Protein AF-A0A954SDC1-F1 (afdb_monomer_lite)

Sequence (136 aa):
MEIMAMEMQKVDAWIQQERPQYWTREVRRGFDKIAETRVALNRCEMRTVAGQRSACIEEKQAFAAAKRRLELCQEQIKNVRRWAMKLGHEENEFRGRLSGLRRCVESDLPKAIALLEQTATVLEAYAELPPPETEG

Secondary structure (DSSP, 8-state):
-HHHHHHHHHHHHIIIIIHHHHHHHHHHHHHHHHHHHHHHHHHHHH-EETTEE---HHHHHHHHHHHHHHHHHHHHHHHHHHHHHHHHHHHHHHHHHHHHHHHIIIIIHHHHHHHHHHHHHHHHHHHTSPPP----

Radius of gyration: 35.86 Å; chains: 1; bounding box: 84×23×113 Å

pLDDT: mean 91.03, std 10.5, range [45.25, 98.38]

Foldseek 3Di:
DVVVVVVLVVVLCCLVPVQLVVLVVQLVVLVVQLVVLVVVQVVQQPDDDPNHGHPSPVSVVSNVVSVVSNVVSVVSNVVSVVVSVVSVVVVVVVVVVVVVVCCCVVPVVVVVVVVVVVVVVVVVVVVPDDDDPPDD

Structure (mmCIF, N/CA/C/O backbone):
data_AF-A0A954SDC1-F1
#
_entry.id   AF-A0A954SDC1-F1
#
loop_
_atom_site.group_PDB
_atom_site.id
_atom_site.type_symbol
_atom_site.label_atom_id
_atom_site.label_alt_id
_atom_site.label_comp_id
_atom_site.label_asym_id
_atom_site.label_entity_id
_atom_site.label_seq_id
_atom_site.pdbx_PDB_ins_code
_atom_site.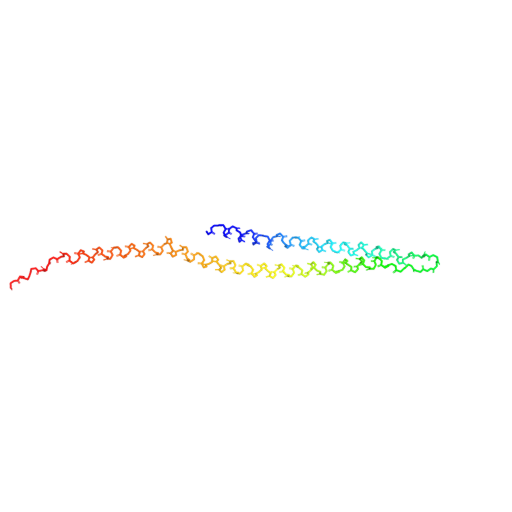Cartn_x
_atom_site.Cartn_y
_atom_site.Cartn_z
_atom_site.occupancy
_atom_site.B_iso_or_equiv
_atom_site.auth_seq_id
_atom_site.auth_comp_id
_atom_site.auth_asym_id
_atom_site.auth_atom_id
_atom_site.pdbx_PDB_model_num
ATOM 1 N N . MET A 1 1 ? -7.152 8.292 22.769 1.00 66.69 1 MET A N 1
ATOM 2 C CA . MET A 1 1 ? -7.684 7.334 21.768 1.00 66.69 1 MET A CA 1
ATOM 3 C C . MET A 1 1 ? -7.892 7.978 20.400 1.00 66.69 1 MET A C 1
ATOM 5 O O . MET A 1 1 ? -7.548 7.351 19.410 1.00 66.69 1 MET A O 1
ATOM 9 N N . GLU A 1 2 ? -8.371 9.223 20.326 1.00 78.38 2 GLU A N 1
ATOM 10 C CA . GLU A 1 2 ? -8.656 9.910 19.051 1.00 78.38 2 GLU A CA 1
ATOM 11 C C . GLU A 1 2 ? -7.443 10.076 18.124 1.00 78.38 2 GLU A C 1
ATOM 13 O O . GLU A 1 2 ? -7.564 9.855 16.925 1.00 78.38 2 GLU A O 1
ATOM 18 N N . ILE A 1 3 ? -6.256 10.374 18.668 1.00 86.25 3 ILE A N 1
ATOM 19 C CA . ILE A 1 3 ? -5.023 10.517 17.869 1.00 86.25 3 ILE A CA 1
ATOM 20 C C . ILE A 1 3 ? -4.715 9.236 17.081 1.00 86.25 3 ILE A C 1
ATOM 22 O O . ILE A 1 3 ? -4.437 9.286 15.890 1.00 86.25 3 ILE A O 1
ATOM 26 N N . MET A 1 4 ? -4.835 8.075 17.723 1.00 83.25 4 MET A N 1
ATOM 27 C CA . MET A 1 4 ? -4.581 6.781 17.087 1.00 83.25 4 MET A CA 1
ATOM 28 C C . MET A 1 4 ? -5.613 6.458 15.998 1.00 83.25 4 MET A C 1
ATOM 30 O O . MET A 1 4 ? -5.248 5.918 14.959 1.00 83.25 4 MET A O 1
ATOM 34 N N . ALA A 1 5 ? -6.883 6.822 16.206 1.00 83.50 5 ALA A N 1
ATOM 35 C CA . ALA A 1 5 ? -7.927 6.640 15.199 1.00 83.50 5 ALA A CA 1
ATOM 36 C C . ALA A 1 5 ? -7.682 7.517 13.959 1.00 83.50 5 ALA A C 1
ATOM 38 O O . ALA A 1 5 ? -7.820 7.039 12.835 1.00 83.50 5 ALA A O 1
ATOM 39 N N . MET A 1 6 ? -7.261 8.772 14.155 1.00 90.06 6 MET A N 1
ATOM 40 C CA . MET A 1 6 ? -6.899 9.667 13.051 1.00 90.06 6 MET A CA 1
ATOM 41 C C . MET A 1 6 ? -5.690 9.148 12.268 1.00 90.06 6 MET A C 1
ATOM 43 O O . MET A 1 6 ? -5.705 9.165 11.039 1.00 90.06 6 MET A O 1
ATOM 47 N N . GLU A 1 7 ? -4.653 8.659 12.953 1.00 90.38 7 GLU A N 1
ATOM 48 C CA . GLU A 1 7 ? -3.484 8.084 12.279 1.00 90.38 7 GLU A CA 1
ATOM 49 C C . GLU A 1 7 ? -3.834 6.805 11.505 1.00 90.38 7 GLU A C 1
ATOM 51 O O . GLU A 1 7 ? -3.406 6.655 10.362 1.00 90.38 7 GLU A O 1
ATOM 56 N N . MET A 1 8 ? -4.682 5.925 12.051 1.00 89.00 8 MET A N 1
ATOM 57 C CA . MET A 1 8 ? -5.182 4.751 11.319 1.00 89.00 8 MET A CA 1
ATOM 58 C C . MET A 1 8 ? -5.921 5.141 10.036 1.00 89.00 8 MET A C 1
ATOM 60 O O . MET A 1 8 ? -5.617 4.600 8.976 1.00 89.00 8 MET A O 1
ATOM 64 N N . GLN A 1 9 ? -6.818 6.130 10.102 1.00 90.12 9 GLN A N 1
ATOM 65 C CA . GLN A 1 9 ? -7.550 6.614 8.928 1.00 90.12 9 GLN A CA 1
ATOM 66 C C . GLN A 1 9 ? -6.627 7.202 7.857 1.00 90.12 9 GLN A C 1
ATOM 68 O O . GLN A 1 9 ? -6.846 6.979 6.667 1.00 90.12 9 GLN A O 1
ATOM 73 N N . LYS A 1 10 ? -5.581 7.937 8.256 1.00 93.12 10 LYS A N 1
ATOM 74 C CA . LYS A 1 10 ? -4.587 8.466 7.310 1.00 93.12 10 LYS A CA 1
ATOM 75 C C . LYS A 1 10 ? -3.839 7.341 6.601 1.00 93.12 10 LYS A C 1
ATOM 77 O O . LYS A 1 10 ? -3.670 7.394 5.385 1.00 93.12 10 LYS A O 1
ATOM 82 N N . VAL A 1 11 ? -3.387 6.334 7.349 1.00 93.56 11 VAL A N 1
ATOM 83 C CA . VAL A 1 11 ? -2.650 5.201 6.775 1.00 93.56 11 VAL A CA 1
ATOM 84 C C . VAL A 1 11 ? -3.553 4.374 5.856 1.00 93.56 11 VAL A C 1
ATOM 86 O O . VAL A 1 11 ? -3.103 3.990 4.773 1.00 93.56 11 VAL A O 1
ATOM 89 N N . ASP A 1 12 ? -4.816 4.151 6.233 1.00 92.19 12 ASP A N 1
ATOM 90 C CA . ASP A 1 12 ? -5.792 3.471 5.375 1.00 92.19 12 ASP A CA 1
ATOM 91 C C . ASP A 1 12 ? -6.036 4.257 4.077 1.00 92.19 12 ASP A C 1
ATOM 93 O O . ASP A 1 12 ? -5.839 3.730 2.980 1.00 92.19 12 ASP A O 1
ATOM 97 N N . ALA A 1 13 ? -6.321 5.560 4.165 1.00 93.19 13 ALA A N 1
ATOM 98 C CA . ALA A 1 13 ? -6.501 6.406 2.984 1.00 93.19 13 ALA A CA 1
ATOM 99 C C . ALA A 1 13 ? -5.275 6.366 2.051 1.00 93.19 13 ALA A C 1
ATOM 101 O O . ALA A 1 13 ? -5.402 6.205 0.832 1.00 93.19 13 ALA A O 1
ATOM 102 N N . TRP A 1 14 ? -4.074 6.431 2.621 1.00 96.06 14 TRP A N 1
ATOM 103 C CA . TRP A 1 14 ? -2.826 6.366 1.872 1.00 96.06 14 TRP A CA 1
ATOM 104 C C . TRP A 1 14 ? -2.629 5.024 1.150 1.00 96.06 14 TRP A C 1
ATOM 106 O O . TRP A 1 14 ? -2.265 5.009 -0.033 1.00 96.06 14 TRP A O 1
ATOM 116 N N . ILE A 1 15 ? -2.876 3.885 1.811 1.00 95.62 15 ILE A N 1
ATOM 117 C CA . ILE A 1 15 ? -2.667 2.563 1.195 1.00 95.62 15 ILE A CA 1
ATOM 118 C C . ILE A 1 15 ? -3.777 2.200 0.201 1.00 95.62 15 ILE A C 1
ATOM 120 O O . ILE A 1 15 ? -3.491 1.536 -0.796 1.00 95.62 15 ILE A O 1
ATOM 124 N N . GLN A 1 16 ? -5.014 2.649 0.433 1.00 93.25 16 GLN A N 1
ATOM 125 C CA . GLN A 1 16 ? -6.173 2.343 -0.413 1.00 93.25 16 GLN A CA 1
ATOM 126 C C . GLN A 1 16 ? -6.272 3.260 -1.634 1.00 93.25 16 GLN A C 1
ATOM 128 O O . GLN A 1 16 ? -6.703 2.825 -2.701 1.00 93.25 16 GLN A O 1
ATOM 133 N N . GLN A 1 17 ? -5.887 4.533 -1.502 1.00 93.12 17 GLN A N 1
ATOM 134 C CA . GLN A 1 17 ? -6.128 5.539 -2.541 1.00 93.12 17 GLN A CA 1
ATOM 135 C C . GLN A 1 17 ? -4.828 6.017 -3.180 1.00 93.12 17 GLN A C 1
ATOM 137 O O . GLN A 1 17 ? -4.630 5.862 -4.389 1.00 93.12 17 GLN A O 1
ATOM 142 N N . GLU A 1 18 ? -3.907 6.560 -2.385 1.00 96.19 18 GLU A N 1
ATOM 143 C CA . GLU A 1 18 ? -2.708 7.210 -2.921 1.00 96.19 18 GLU A CA 1
ATOM 144 C C . GLU A 1 18 ? -1.744 6.206 -3.560 1.00 96.19 18 GLU A C 1
ATOM 146 O O . GLU A 1 18 ? -1.244 6.413 -4.673 1.00 96.19 18 GLU A O 1
ATOM 151 N N . ARG A 1 19 ? -1.488 5.084 -2.879 1.00 96.69 19 ARG A N 1
ATOM 152 C CA . ARG A 1 19 ? -0.509 4.088 -3.329 1.00 96.69 19 ARG A CA 1
ATOM 153 C C . ARG A 1 19 ? -0.915 3.369 -4.617 1.00 96.69 19 ARG A C 1
ATOM 155 O O . ARG A 1 19 ? -0.065 3.289 -5.511 1.00 96.69 19 ARG A O 1
ATOM 162 N N . PRO A 1 20 ? -2.162 2.898 -4.800 1.00 95.38 20 PRO A N 1
ATOM 163 C CA . PRO A 1 20 ? -2.587 2.301 -6.063 1.00 95.38 20 PRO A CA 1
ATOM 164 C C . PRO A 1 20 ? -2.497 3.281 -7.233 1.00 95.38 20 PRO A C 1
ATOM 166 O O . PRO A 1 20 ? -2.024 2.909 -8.311 1.00 95.38 20 PRO A O 1
ATOM 169 N N . GLN A 1 21 ? -2.878 4.546 -7.025 1.00 96.38 21 GLN A N 1
ATOM 170 C CA . GLN A 1 21 ? -2.774 5.585 -8.051 1.00 96.38 21 GLN A CA 1
ATOM 171 C C . GLN A 1 21 ? -1.318 5.882 -8.423 1.00 96.38 21 GLN A C 1
ATOM 173 O O . GLN A 1 21 ? -0.992 6.019 -9.605 1.00 96.38 21 GLN A O 1
ATOM 178 N N . TYR A 1 22 ? -0.425 5.968 -7.433 1.00 97.81 22 TYR A N 1
ATOM 179 C CA . TYR A 1 22 ? 1.007 6.146 -7.663 1.00 97.81 22 TYR A CA 1
ATOM 180 C C . TYR A 1 22 ? 1.577 5.016 -8.526 1.00 97.81 22 TYR A C 1
ATOM 182 O O . TYR A 1 22 ? 2.110 5.281 -9.603 1.00 97.81 22 TYR A O 1
ATOM 190 N N . TRP A 1 23 ? 1.400 3.756 -8.121 1.00 97.69 23 TRP A N 1
ATOM 191 C CA . TRP A 1 23 ? 1.983 2.631 -8.854 1.00 97.69 23 TRP A CA 1
ATOM 192 C C . TRP A 1 23 ? 1.358 2.418 -10.230 1.00 97.69 23 TRP A C 1
ATOM 194 O O . TRP A 1 23 ? 2.063 2.059 -11.168 1.00 97.69 23 TRP A O 1
ATOM 204 N N . THR A 1 24 ? 0.067 2.715 -10.396 1.00 96.31 24 THR A N 1
ATOM 205 C CA . THR A 1 24 ? -0.580 2.690 -11.717 1.00 96.31 24 THR A CA 1
ATOM 206 C C . THR A 1 24 ? 0.046 3.718 -12.664 1.00 96.31 24 THR A C 1
ATOM 208 O O . THR A 1 24 ? 0.302 3.407 -13.828 1.00 96.31 24 THR A O 1
ATOM 211 N N . ARG A 1 25 ? 0.344 4.932 -12.178 1.00 97.94 25 ARG A N 1
ATOM 212 C CA . ARG A 1 25 ? 1.064 5.951 -12.963 1.00 97.94 25 ARG A CA 1
ATOM 213 C C . ARG A 1 25 ? 2.496 5.522 -13.273 1.00 97.94 25 ARG A C 1
ATOM 215 O O . ARG A 1 25 ? 2.941 5.689 -14.404 1.00 97.94 25 ARG A O 1
ATOM 222 N N . GLU A 1 26 ? 3.197 4.940 -12.305 1.00 98.00 26 GLU A N 1
ATOM 223 C CA . GLU A 1 26 ? 4.568 4.459 -12.498 1.00 98.00 26 GLU A CA 1
ATOM 224 C C . GLU A 1 26 ? 4.654 3.296 -13.494 1.00 98.00 26 GLU A C 1
ATOM 226 O O . GLU A 1 26 ? 5.589 3.250 -14.286 1.00 98.00 26 GLU A O 1
ATOM 231 N N . VAL A 1 27 ? 3.663 2.399 -13.534 1.00 98.00 27 VAL A N 1
ATOM 232 C CA . VAL A 1 27 ? 3.587 1.347 -14.561 1.00 98.00 27 VAL A CA 1
ATOM 233 C C . VAL A 1 27 ? 3.441 1.948 -15.957 1.00 98.00 27 VAL A C 1
ATOM 235 O O . VAL A 1 27 ? 4.153 1.530 -16.867 1.00 98.00 27 VAL A O 1
ATOM 238 N N . ARG A 1 28 ? 2.573 2.956 -16.131 1.00 97.94 28 ARG A N 1
ATOM 239 C CA . ARG A 1 28 ? 2.430 3.664 -17.418 1.00 97.94 28 ARG A CA 1
ATOM 240 C C . ARG A 1 28 ? 3.756 4.297 -17.847 1.00 97.94 28 ARG A C 1
ATOM 242 O O . ARG A 1 28 ? 4.243 4.000 -18.931 1.00 97.94 28 ARG A O 1
ATOM 249 N N . ARG A 1 29 ? 4.405 5.039 -16.942 1.00 97.94 29 ARG A N 1
ATOM 250 C CA . ARG A 1 29 ? 5.742 5.620 -17.169 1.00 97.94 29 ARG A CA 1
ATOM 251 C C . ARG A 1 29 ? 6.795 4.561 -17.503 1.00 97.94 29 ARG A C 1
ATOM 253 O O . ARG A 1 29 ? 7.669 4.801 -18.328 1.00 97.94 29 ARG A O 1
ATOM 260 N N . GLY A 1 30 ? 6.721 3.390 -16.871 1.00 97.94 30 GLY A N 1
ATOM 261 C CA . GLY A 1 30 ? 7.599 2.259 -17.156 1.00 97.94 30 GLY A CA 1
ATOM 262 C C . GLY A 1 30 ? 7.435 1.742 -18.586 1.00 97.94 30 GLY A C 1
ATOM 263 O O . GLY A 1 30 ? 8.436 1.530 -19.269 1.00 97.94 30 GLY A O 1
ATOM 264 N N . PHE A 1 31 ? 6.196 1.598 -19.069 1.00 98.25 31 PHE A N 1
ATOM 265 C CA . PHE A 1 31 ? 5.929 1.236 -20.465 1.00 98.25 31 PHE A CA 1
ATOM 266 C C . PHE A 1 31 ? 6.458 2.287 -21.443 1.00 98.25 31 PHE A C 1
ATOM 268 O O . PHE A 1 31 ? 7.156 1.923 -22.392 1.00 98.25 31 PHE A O 1
ATOM 275 N N . ASP A 1 32 ? 6.205 3.569 -21.174 1.00 98.25 32 ASP A N 1
ATOM 276 C CA . ASP A 1 32 ? 6.711 4.671 -21.999 1.00 98.25 32 ASP A CA 1
ATOM 277 C C . ASP A 1 32 ? 8.246 4.643 -22.063 1.00 98.25 32 ASP A C 1
ATOM 279 O O . ASP A 1 32 ? 8.837 4.738 -23.141 1.00 98.25 32 ASP A O 1
ATOM 283 N N . LYS A 1 33 ? 8.912 4.402 -20.924 1.00 98.19 33 LYS A N 1
ATOM 284 C CA . LYS A 1 33 ? 10.377 4.340 -20.865 1.00 98.19 33 LYS A CA 1
ATOM 285 C C . LYS A 1 33 ? 10.953 3.140 -21.612 1.00 98.19 33 LYS A C 1
ATOM 287 O O . LYS A 1 33 ? 12.013 3.252 -22.232 1.00 98.19 33 LYS A O 1
ATOM 292 N N . ILE A 1 34 ? 10.277 1.992 -21.578 1.00 98.31 34 ILE A N 1
ATOM 293 C CA . ILE A 1 34 ? 10.653 0.820 -22.382 1.00 98.31 34 ILE A CA 1
ATOM 294 C C . ILE A 1 34 ? 10.531 1.140 -23.873 1.00 98.31 34 ILE A C 1
ATOM 296 O O . ILE A 1 34 ? 11.430 0.788 -24.635 1.00 98.31 34 ILE A O 1
ATOM 300 N N . ALA A 1 35 ? 9.457 1.808 -24.298 1.00 98.12 35 ALA A N 1
ATOM 301 C CA . ALA A 1 35 ? 9.280 2.202 -25.693 1.00 98.12 35 ALA A CA 1
ATOM 302 C C . ALA A 1 35 ? 10.384 3.174 -26.147 1.00 98.12 35 ALA A C 1
ATOM 304 O O . ALA A 1 35 ? 11.033 2.931 -27.165 1.00 98.12 35 ALA A O 1
ATOM 305 N N . GLU A 1 36 ? 10.663 4.209 -25.352 1.00 98.00 36 GLU A N 1
ATOM 306 C CA . GLU A 1 36 ? 11.722 5.195 -25.601 1.00 98.00 36 GLU A CA 1
ATOM 307 C C . GLU A 1 36 ? 13.105 4.530 -25.731 1.00 98.00 36 GLU A C 1
ATOM 309 O O . GLU A 1 36 ? 13.802 4.700 -26.734 1.00 98.00 36 GLU A O 1
ATOM 314 N N . THR A 1 37 ? 13.493 3.718 -24.742 1.00 97.81 37 THR A N 1
ATOM 315 C CA . THR A 1 37 ? 14.808 3.053 -24.720 1.00 97.81 37 THR A CA 1
ATOM 316 C C . THR A 1 37 ? 14.949 1.992 -25.809 1.00 97.81 37 THR A C 1
ATOM 318 O O . THR A 1 37 ? 16.039 1.820 -26.352 1.00 97.81 37 THR A O 1
ATOM 321 N N . ARG A 1 38 ? 13.855 1.329 -26.208 1.00 97.25 38 ARG A N 1
ATOM 322 C CA . ARG A 1 38 ? 13.843 0.414 -27.359 1.00 97.25 38 ARG A CA 1
ATOM 323 C C . ARG A 1 38 ? 14.104 1.144 -28.671 1.00 97.25 38 ARG A C 1
ATOM 325 O O . ARG A 1 38 ? 14.875 0.652 -29.490 1.00 97.25 38 ARG A O 1
ATOM 332 N N . VAL A 1 39 ? 13.479 2.302 -28.881 1.00 97.50 39 VAL A N 1
ATOM 333 C CA . VAL A 1 39 ? 13.717 3.126 -30.076 1.00 97.50 39 VAL A CA 1
ATOM 334 C C . VAL A 1 39 ? 15.170 3.600 -30.116 1.00 97.50 39 VAL A C 1
ATOM 336 O O . VAL A 1 39 ? 15.809 3.503 -31.164 1.00 97.50 39 VAL A O 1
ATOM 339 N N . ALA A 1 40 ? 15.716 4.049 -28.982 1.00 95.38 40 ALA A N 1
ATOM 340 C CA . ALA A 1 40 ? 17.120 4.447 -28.878 1.00 95.38 40 ALA A CA 1
ATOM 341 C C . ALA A 1 40 ? 18.078 3.288 -29.201 1.00 95.38 40 ALA A C 1
ATOM 343 O O . ALA A 1 40 ? 19.007 3.465 -29.992 1.00 95.38 40 ALA A O 1
ATOM 344 N N . LEU A 1 41 ? 17.808 2.094 -28.661 1.00 94.94 41 LEU A N 1
ATOM 345 C CA . LEU A 1 41 ? 18.583 0.888 -28.948 1.00 94.94 41 LEU A CA 1
ATOM 346 C C . LEU A 1 41 ? 18.537 0.528 -30.436 1.00 94.94 41 LEU A C 1
ATOM 348 O O . LEU A 1 41 ? 19.589 0.408 -31.057 1.00 94.94 41 LEU A O 1
ATOM 352 N N . ASN A 1 42 ? 17.345 0.464 -31.035 1.00 93.56 42 ASN A N 1
ATOM 353 C CA . ASN A 1 42 ? 17.188 0.182 -32.464 1.00 93.56 42 ASN A CA 1
ATOM 354 C C . ASN A 1 42 ? 17.947 1.204 -33.328 1.00 93.56 42 ASN A C 1
ATOM 356 O O . ASN A 1 42 ? 18.641 0.838 -34.275 1.00 93.56 42 ASN A O 1
ATOM 360 N N . ARG A 1 43 ? 17.854 2.498 -32.988 1.00 92.75 43 ARG A N 1
ATOM 361 C CA . ARG A 1 43 ? 18.589 3.564 -33.685 1.00 92.75 43 ARG A CA 1
ATOM 362 C C . ARG A 1 43 ? 20.098 3.381 -33.552 1.00 92.75 43 ARG A C 1
ATOM 364 O O . ARG A 1 43 ? 20.827 3.648 -34.503 1.00 92.75 43 ARG A O 1
ATOM 371 N N . CYS A 1 44 ? 20.580 2.952 -32.388 1.00 91.75 44 CYS A N 1
ATOM 372 C CA . CYS A 1 44 ? 21.988 2.642 -32.196 1.00 91.75 44 CYS A CA 1
ATOM 373 C C . CYS A 1 44 ? 22.436 1.454 -33.054 1.00 91.75 44 CYS A C 1
ATOM 375 O O . CYS A 1 44 ? 23.457 1.557 -33.727 1.00 91.75 44 CYS A O 1
ATOM 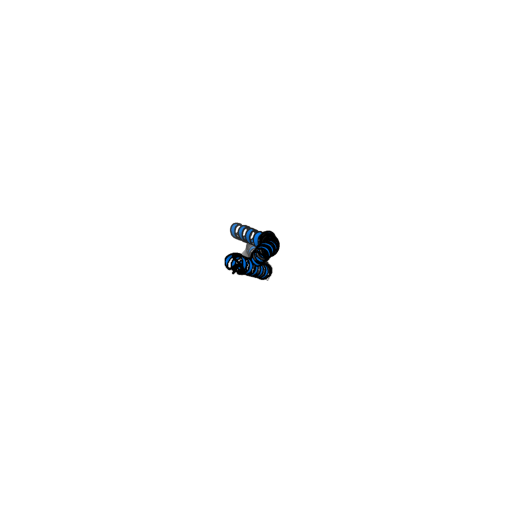377 N N . GLU A 1 45 ? 21.655 0.376 -33.091 1.00 88.56 45 GLU A N 1
ATOM 378 C CA . GLU A 1 45 ? 21.980 -0.839 -33.846 1.00 88.56 45 GLU A CA 1
ATOM 379 C C . GLU A 1 45 ? 22.007 -0.609 -35.365 1.00 88.56 45 GLU A C 1
ATOM 381 O O . GLU A 1 45 ? 22.772 -1.261 -36.076 1.00 88.56 45 GLU A O 1
ATOM 386 N N . MET A 1 46 ? 21.221 0.350 -35.864 1.00 87.69 46 MET A N 1
ATOM 387 C CA . MET A 1 46 ? 21.246 0.777 -37.268 1.00 87.69 46 MET A CA 1
ATOM 388 C C . MET A 1 46 ? 22.465 1.645 -37.622 1.00 87.69 46 MET A C 1
ATOM 390 O O . MET A 1 46 ? 22.814 1.756 -38.799 1.00 87.69 46 MET A O 1
ATOM 394 N N . ARG A 1 47 ? 23.134 2.272 -36.640 1.00 83.00 47 ARG A N 1
ATOM 395 C CA . ARG A 1 47 ? 24.342 3.072 -36.890 1.00 83.00 47 ARG A CA 1
ATOM 396 C C . ARG A 1 47 ? 25.526 2.143 -37.151 1.00 83.00 47 ARG A C 1
ATOM 398 O O . ARG A 1 47 ? 25.944 1.375 -36.287 1.00 83.00 47 ARG A O 1
ATOM 405 N N . THR A 1 48 ? 26.105 2.269 -38.339 1.00 71.38 48 THR A N 1
ATOM 406 C CA . THR A 1 48 ? 27.384 1.636 -38.676 1.00 71.38 48 THR A CA 1
ATOM 407 C C . THR A 1 48 ? 28.481 2.685 -38.536 1.00 71.38 48 THR A C 1
ATOM 409 O O . THR A 1 48 ? 28.375 3.760 -39.125 1.00 71.38 48 THR A O 1
ATOM 412 N N . VAL A 1 49 ? 29.515 2.402 -37.746 1.00 68.00 49 VAL A N 1
ATOM 413 C CA . VAL A 1 49 ? 30.662 3.299 -37.545 1.00 68.00 49 VAL A CA 1
ATOM 414 C C . VAL A 1 49 ? 31.881 2.623 -38.160 1.00 68.00 49 VAL A C 1
ATOM 416 O O . VAL A 1 49 ? 32.253 1.532 -37.743 1.00 68.00 49 VAL A O 1
ATOM 419 N N . ALA A 1 50 ? 32.473 3.246 -39.185 1.00 62.88 50 ALA A N 1
ATOM 420 C CA . ALA A 1 50 ? 33.666 2.739 -39.877 1.00 62.88 50 ALA A CA 1
ATOM 421 C C . ALA A 1 50 ? 33.560 1.268 -40.354 1.00 62.88 50 ALA A C 1
ATOM 423 O O . ALA A 1 50 ? 34.518 0.508 -40.274 1.00 62.88 50 ALA A O 1
ATOM 424 N N . GLY A 1 51 ? 32.381 0.844 -40.826 1.00 66.06 51 GLY A N 1
ATOM 425 C CA . GLY A 1 51 ? 32.143 -0.529 -41.302 1.00 66.06 51 GLY A CA 1
ATOM 426 C C . GLY A 1 51 ? 31.875 -1.569 -40.203 1.00 66.06 51 GLY A C 1
ATOM 427 O O . GLY A 1 51 ? 31.498 -2.694 -40.523 1.00 66.06 51 GLY A O 1
ATOM 428 N N . GLN A 1 52 ? 31.981 -1.201 -38.921 1.00 65.31 52 GLN A N 1
ATOM 429 C CA . GLN A 1 52 ? 31.626 -2.051 -37.781 1.00 65.31 52 GLN A CA 1
ATOM 430 C C . GLN A 1 52 ? 30.314 -1.603 -37.120 1.00 65.31 52 GLN A C 1
ATOM 432 O O . GLN A 1 52 ? 29.995 -0.415 -37.019 1.00 65.31 52 GLN A O 1
ATOM 437 N N . ARG A 1 53 ? 29.519 -2.582 -36.669 1.00 65.25 53 ARG A N 1
ATOM 438 C CA . ARG A 1 53 ? 28.290 -2.327 -35.901 1.00 65.25 53 ARG A CA 1
ATOM 439 C C . ARG A 1 53 ? 28.643 -1.762 -34.525 1.00 65.25 53 ARG A C 1
ATOM 441 O O . ARG A 1 53 ? 29.506 -2.310 -33.841 1.00 65.25 53 ARG A O 1
ATOM 448 N N . SER A 1 54 ? 27.945 -0.705 -34.109 1.00 74.31 54 SER A N 1
ATOM 449 C CA . SER A 1 54 ? 28.055 -0.172 -32.746 1.00 74.31 54 SER A CA 1
ATOM 450 C C . SER A 1 54 ? 27.651 -1.233 -31.712 1.00 74.31 54 SER A C 1
ATOM 452 O O . SER A 1 54 ? 26.667 -1.949 -31.896 1.00 74.31 54 SER A O 1
ATOM 454 N N . ALA A 1 55 ? 28.393 -1.341 -30.605 1.00 82.00 55 ALA A N 1
ATOM 455 C CA . ALA A 1 55 ? 28.098 -2.309 -29.544 1.00 82.00 55 ALA A CA 1
ATOM 456 C C . ALA A 1 55 ? 26.829 -1.956 -28.735 1.00 82.00 55 ALA A C 1
ATOM 458 O O . ALA A 1 55 ? 26.228 -2.850 -28.121 1.00 82.00 55 ALA A O 1
ATOM 459 N N . CYS A 1 56 ? 26.413 -0.679 -28.769 1.00 90.38 56 CYS A N 1
ATOM 460 C CA . CYS A 1 56 ? 25.210 -0.133 -28.122 1.00 90.38 56 CYS A CA 1
ATOM 461 C C . CYS A 1 56 ? 25.078 -0.522 -26.642 1.00 90.38 56 CYS A C 1
ATOM 463 O O . CYS A 1 56 ? 24.009 -0.920 -26.177 1.00 90.38 56 CYS A O 1
ATOM 465 N N . ILE A 1 57 ? 26.203 -0.510 -25.917 1.00 92.31 57 ILE A N 1
ATOM 466 C CA . ILE A 1 57 ? 26.286 -1.016 -24.540 1.00 92.31 57 ILE A CA 1
ATOM 467 C C . ILE A 1 57 ? 25.394 -0.184 -23.614 1.00 92.31 57 ILE A C 1
ATOM 469 O O . ILE A 1 57 ? 24.623 -0.753 -22.842 1.00 92.31 57 ILE A O 1
ATOM 473 N N . GLU A 1 58 ? 25.450 1.143 -23.726 1.00 93.88 58 GLU A N 1
ATOM 474 C CA . GLU A 1 58 ? 24.652 2.059 -22.907 1.00 93.88 58 GLU A CA 1
ATOM 475 C C . GLU A 1 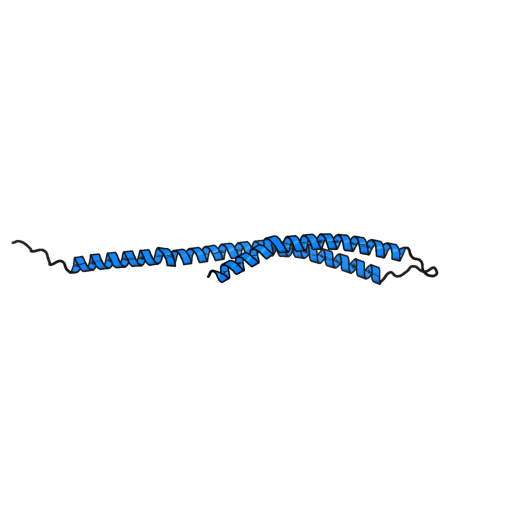58 ? 23.153 1.895 -23.178 1.00 93.88 58 GLU A C 1
ATOM 477 O O . GLU A 1 58 ? 22.366 1.747 -22.243 1.00 93.88 58 GLU A O 1
ATOM 482 N N . GLU A 1 59 ? 22.742 1.827 -24.447 1.00 95.31 59 GLU A N 1
ATOM 483 C CA . GLU A 1 59 ? 21.336 1.667 -24.817 1.00 95.31 59 GLU A CA 1
ATOM 484 C C . GLU A 1 59 ? 20.775 0.306 -24.375 1.00 95.31 59 GLU A C 1
ATOM 486 O O . GLU A 1 59 ? 19.637 0.226 -23.902 1.00 95.31 59 GLU A O 1
ATOM 491 N N . LYS A 1 60 ? 21.582 -0.764 -24.442 1.00 95.94 60 LYS A N 1
ATOM 492 C CA . LYS A 1 60 ? 21.214 -2.086 -23.906 1.00 95.94 60 LYS A CA 1
ATOM 493 C C . LYS A 1 60 ? 21.027 -2.046 -22.393 1.00 95.94 60 LYS A C 1
ATOM 495 O O . LYS A 1 60 ? 20.044 -2.591 -21.885 1.00 95.94 60 LYS A O 1
ATOM 500 N N . GLN A 1 61 ? 21.937 -1.393 -21.669 1.00 97.75 61 GLN A N 1
ATOM 501 C CA . GLN A 1 61 ? 21.827 -1.237 -20.218 1.00 97.75 61 GLN A CA 1
ATOM 502 C C . GLN A 1 61 ? 20.603 -0.398 -19.831 1.00 97.75 61 GLN A C 1
ATOM 504 O O . GLN A 1 61 ? 19.862 -0.789 -18.926 1.00 97.75 61 GLN A O 1
ATOM 509 N N . ALA A 1 62 ? 20.345 0.701 -20.543 1.00 97.38 62 ALA A N 1
ATOM 510 C CA . ALA A 1 62 ? 19.185 1.560 -20.326 1.00 97.38 62 ALA A CA 1
ATOM 511 C C . ALA A 1 62 ? 17.867 0.804 -20.556 1.00 97.38 62 ALA A C 1
ATOM 513 O O . ALA A 1 62 ? 16.959 0.872 -19.724 1.00 97.38 62 ALA A O 1
ATOM 514 N N . PHE A 1 63 ? 17.778 0.016 -21.631 1.00 97.94 63 PHE A N 1
ATOM 515 C CA . PHE A 1 63 ? 16.612 -0.822 -21.914 1.00 97.94 63 PHE A CA 1
ATOM 516 C C . PHE A 1 63 ? 16.399 -1.903 -20.843 1.00 97.94 63 PHE A C 1
ATOM 518 O O . PHE A 1 63 ? 15.281 -2.104 -20.361 1.00 97.94 63 PHE A O 1
ATOM 525 N N . ALA A 1 64 ? 17.472 -2.568 -20.402 1.00 98.06 64 ALA A N 1
ATOM 526 C CA . ALA A 1 64 ? 17.406 -3.550 -19.320 1.00 98.06 64 ALA A CA 1
ATOM 527 C C . ALA A 1 64 ? 17.013 -2.917 -17.971 1.00 98.06 64 ALA A C 1
ATOM 529 O O . ALA A 1 64 ? 16.290 -3.526 -17.183 1.00 98.06 64 ALA A O 1
ATOM 530 N N . ALA A 1 65 ? 17.472 -1.698 -17.679 1.00 98.19 65 ALA A N 1
ATOM 531 C CA . ALA A 1 65 ? 17.063 -0.952 -16.490 1.00 98.19 65 ALA A CA 1
ATOM 532 C C . ALA A 1 65 ? 15.576 -0.561 -16.543 1.00 98.19 65 ALA A C 1
ATOM 534 O O . ALA A 1 65 ? 14.869 -0.735 -15.551 1.00 98.19 65 ALA A O 1
ATOM 535 N N . ALA A 1 66 ? 15.080 -0.111 -17.702 1.00 98.19 66 ALA A N 1
ATOM 536 C CA . ALA A 1 66 ? 13.668 0.222 -17.895 1.00 98.19 66 ALA A CA 1
ATOM 537 C C . ALA A 1 66 ? 12.751 -0.994 -17.671 1.00 98.19 66 ALA A C 1
ATOM 539 O O . ALA A 1 66 ? 11.737 -0.878 -16.981 1.00 98.19 66 ALA A O 1
ATOM 540 N N . LYS A 1 67 ? 13.141 -2.177 -18.170 1.00 98.31 67 LYS A N 1
ATOM 541 C CA . LYS A 1 67 ? 12.425 -3.438 -17.907 1.00 98.31 67 LYS A CA 1
ATOM 542 C C . LYS A 1 67 ? 12.372 -3.789 -16.423 1.00 98.31 67 LYS A C 1
ATOM 544 O O . LYS A 1 67 ? 11.281 -3.962 -15.887 1.00 98.31 67 LYS A O 1
ATOM 549 N N . ARG A 1 68 ? 13.526 -3.801 -15.746 1.00 98.38 68 ARG A N 1
ATOM 550 C CA . ARG A 1 68 ? 13.609 -4.080 -14.299 1.00 98.38 68 ARG A CA 1
ATOM 551 C C . ARG A 1 68 ? 12.760 -3.110 -13.476 1.00 98.38 68 ARG A C 1
ATOM 553 O O . ARG A 1 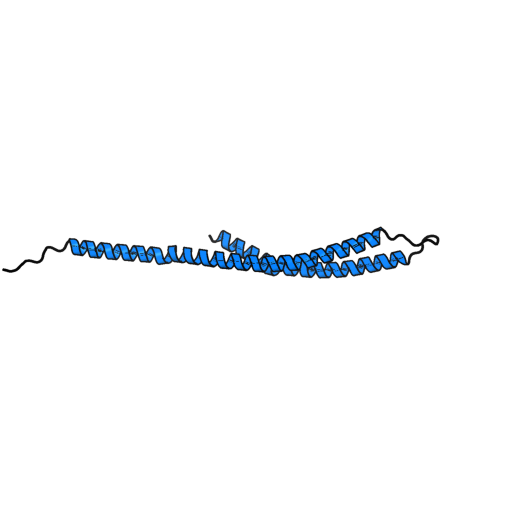68 ? 12.110 -3.507 -12.514 1.00 98.38 68 ARG A O 1
ATOM 560 N N . ARG A 1 69 ? 12.729 -1.828 -13.861 1.00 97.50 69 ARG A N 1
ATOM 561 C CA . ARG A 1 69 ? 11.870 -0.828 -13.212 1.00 97.50 69 ARG A CA 1
ATOM 562 C C . ARG A 1 69 ? 10.388 -1.152 -13.395 1.00 97.50 69 ARG A C 1
ATOM 564 O O . ARG A 1 69 ? 9.647 -1.064 -12.420 1.00 97.50 69 ARG A O 1
ATOM 571 N N . LEU A 1 70 ? 9.956 -1.523 -14.601 1.00 98.00 70 LEU A N 1
ATOM 572 C CA . LEU A 1 70 ? 8.564 -1.904 -14.849 1.00 98.00 70 LEU A CA 1
ATOM 573 C C . LEU A 1 70 ? 8.163 -3.143 -14.034 1.00 98.00 70 LEU A C 1
ATOM 575 O O . LEU A 1 70 ? 7.091 -3.140 -13.431 1.00 98.00 70 LEU A O 1
ATOM 579 N N . GLU A 1 71 ? 9.022 -4.161 -13.978 1.00 98.12 71 GLU A N 1
ATOM 580 C CA . GLU A 1 71 ? 8.807 -5.373 -13.173 1.00 98.12 71 GLU A CA 1
ATOM 581 C C . GLU A 1 71 ? 8.614 -5.029 -11.691 1.00 98.12 71 GLU A C 1
ATOM 583 O O . GLU A 1 71 ? 7.616 -5.434 -11.091 1.00 98.12 71 GLU A O 1
ATOM 588 N N . LEU A 1 72 ? 9.491 -4.186 -11.130 1.00 98.00 72 LEU A N 1
ATOM 589 C CA . LEU A 1 72 ? 9.355 -3.686 -9.761 1.00 98.00 72 LEU A CA 1
ATOM 590 C C . LEU A 1 72 ? 8.014 -2.967 -9.556 1.00 98.00 72 LEU A C 1
ATOM 592 O O . LEU A 1 72 ? 7.315 -3.222 -8.579 1.00 98.00 72 LEU A O 1
ATOM 596 N N . CYS A 1 73 ? 7.622 -2.074 -10.467 1.00 97.88 73 CYS A N 1
ATOM 597 C CA . CYS A 1 73 ? 6.347 -1.363 -10.361 1.00 97.88 73 CYS A CA 1
ATOM 598 C C . CYS A 1 73 ? 5.147 -2.327 -10.372 1.00 97.88 73 CYS A C 1
ATOM 600 O O . CYS A 1 73 ? 4.209 -2.149 -9.593 1.00 97.88 73 CYS A O 1
ATOM 602 N N . GLN A 1 74 ? 5.176 -3.360 -11.216 1.00 97.12 74 GLN A N 1
ATOM 603 C CA . GLN A 1 74 ? 4.127 -4.381 -11.278 1.00 97.12 74 GLN A CA 1
ATOM 604 C C . GLN A 1 74 ? 4.069 -5.231 -10.004 1.00 97.12 74 GLN A C 1
ATOM 606 O O . GLN A 1 74 ? 2.978 -5.542 -9.518 1.00 97.12 74 GLN A O 1
ATOM 611 N N . GLU A 1 75 ? 5.221 -5.589 -9.437 1.00 97.94 75 GLU A N 1
ATOM 612 C CA . GLU A 1 75 ? 5.296 -6.280 -8.150 1.00 97.94 75 GLU A CA 1
ATOM 613 C C . GLU A 1 75 ? 4.722 -5.417 -7.023 1.00 97.94 75 GLU A C 1
ATOM 615 O O . GLU A 1 75 ? 3.912 -5.888 -6.221 1.00 97.94 75 GLU A O 1
ATOM 620 N N . GLN A 1 76 ? 5.039 -4.124 -7.014 1.00 97.62 76 GLN A N 1
ATOM 621 C CA . GLN A 1 76 ? 4.552 -3.220 -5.980 1.00 97.62 76 GLN A CA 1
ATOM 622 C C . GLN A 1 76 ? 3.036 -3.019 -6.017 1.00 97.62 76 GLN A C 1
ATOM 624 O O . GLN A 1 76 ? 2.426 -2.874 -4.960 1.00 97.62 76 GLN A O 1
ATOM 629 N N . ILE A 1 77 ? 2.389 -3.117 -7.183 1.00 96.62 77 ILE A N 1
ATOM 630 C CA . ILE A 1 77 ? 0.917 -3.163 -7.254 1.00 96.62 77 ILE A CA 1
ATOM 631 C C . ILE A 1 77 ? 0.371 -4.371 -6.482 1.00 96.62 77 ILE A C 1
ATOM 633 O O . ILE A 1 77 ? -0.608 -4.240 -5.742 1.00 96.62 77 ILE A O 1
ATOM 637 N N . LYS A 1 78 ? 0.995 -5.547 -6.628 1.00 96.56 78 LYS A N 1
ATOM 638 C CA . LYS A 1 78 ? 0.584 -6.760 -5.902 1.00 96.56 78 LYS A CA 1
ATOM 639 C C . LYS A 1 78 ? 0.794 -6.586 -4.397 1.00 96.56 78 LYS A C 1
ATOM 641 O O . LYS A 1 78 ? -0.093 -6.935 -3.619 1.00 96.56 78 LYS A O 1
ATOM 646 N N . ASN A 1 79 ? 1.924 -6.002 -4.001 1.00 97.19 79 ASN A N 1
ATOM 647 C CA . ASN A 1 79 ? 2.240 -5.743 -2.598 1.00 97.19 79 ASN A CA 1
ATOM 648 C C . ASN A 1 79 ? 1.260 -4.753 -1.969 1.00 97.19 79 ASN A C 1
ATOM 650 O O . ASN A 1 79 ? 0.710 -5.044 -0.912 1.00 97.19 79 ASN A O 1
ATOM 654 N N . VAL A 1 80 ? 0.980 -3.626 -2.629 1.00 97.25 80 VAL A N 1
ATOM 655 C CA . VAL A 1 80 ? 0.027 -2.627 -2.127 1.00 97.25 80 VAL A CA 1
ATOM 656 C C . VAL A 1 80 ? -1.361 -3.228 -1.951 1.00 97.25 80 VAL A C 1
ATOM 658 O O . VAL A 1 80 ? -1.953 -3.045 -0.897 1.00 97.25 80 VAL A O 1
ATOM 661 N N . ARG A 1 81 ? -1.854 -4.020 -2.913 1.00 96.12 81 ARG A N 1
ATOM 662 C CA . ARG A 1 81 ? -3.145 -4.717 -2.764 1.00 96.12 81 ARG A CA 1
ATOM 663 C C . ARG A 1 81 ? -3.153 -5.667 -1.568 1.00 96.12 81 ARG A C 1
ATOM 665 O O . ARG A 1 81 ? -4.112 -5.681 -0.803 1.00 96.12 81 ARG A O 1
ATOM 672 N N . ARG A 1 82 ? -2.086 -6.454 -1.397 1.00 97.00 82 ARG A N 1
ATOM 673 C CA . ARG A 1 82 ? -1.949 -7.382 -0.266 1.00 97.00 82 ARG A CA 1
ATOM 674 C C . ARG A 1 82 ? -1.980 -6.639 1.070 1.00 97.00 82 ARG A C 1
ATOM 676 O O . ARG A 1 82 ? -2.696 -7.053 1.976 1.00 97.00 82 ARG A O 1
ATOM 683 N N . TRP A 1 83 ? -1.220 -5.554 1.181 1.00 96.00 83 TRP A N 1
ATOM 684 C CA . TRP A 1 83 ? -1.143 -4.761 2.405 1.00 96.00 83 TRP A CA 1
ATOM 685 C C . TRP A 1 83 ? -2.420 -3.975 2.682 1.00 96.00 83 TRP A C 1
ATOM 687 O O . TRP A 1 83 ? -2.819 -3.918 3.836 1.00 96.00 83 TRP A O 1
ATOM 697 N N . ALA A 1 84 ? -3.097 -3.457 1.656 1.00 95.31 84 ALA A N 1
ATOM 698 C CA . ALA A 1 84 ? -4.397 -2.803 1.796 1.00 95.31 84 ALA A CA 1
ATOM 699 C C . ALA A 1 84 ? -5.443 -3.752 2.407 1.00 95.31 84 ALA A C 1
ATOM 701 O O . ALA A 1 84 ? -6.127 -3.392 3.360 1.00 95.31 84 ALA A O 1
ATOM 702 N N . MET A 1 85 ? -5.523 -4.996 1.916 1.00 95.81 85 MET A N 1
ATOM 703 C CA . MET A 1 85 ? -6.435 -6.002 2.477 1.00 95.81 85 MET A CA 1
ATOM 704 C C . MET A 1 85 ? -6.070 -6.376 3.915 1.00 95.81 85 MET A C 1
ATOM 706 O O . MET A 1 85 ? -6.944 -6.426 4.777 1.00 95.81 85 MET A O 1
ATOM 710 N N . LYS A 1 86 ? -4.781 -6.628 4.183 1.00 95.94 86 LYS A N 1
ATOM 711 C CA . LYS A 1 86 ? -4.324 -6.995 5.527 1.00 95.94 86 LYS A CA 1
ATOM 712 C C . LYS A 1 86 ? -4.577 -5.867 6.527 1.00 95.94 86 LYS A C 1
ATOM 714 O O . LYS A 1 86 ? -5.111 -6.127 7.594 1.00 95.94 86 LYS A O 1
ATOM 719 N N . LEU A 1 87 ? -4.236 -4.629 6.172 1.00 94.44 87 LEU A N 1
ATOM 720 C CA . LEU A 1 87 ? -4.441 -3.478 7.045 1.00 94.44 87 LEU A CA 1
ATOM 721 C C . LEU A 1 87 ? -5.926 -3.256 7.339 1.00 94.44 87 LEU A C 1
ATOM 723 O O . LEU A 1 87 ? -6.273 -3.093 8.501 1.00 94.44 87 LEU A O 1
ATOM 727 N N . GLY A 1 88 ? -6.796 -3.319 6.326 1.00 92.44 88 GLY A N 1
ATOM 728 C CA . GLY A 1 88 ? -8.236 -3.144 6.530 1.00 92.44 88 GLY A CA 1
ATOM 729 C C . GLY A 1 88 ? -8.849 -4.206 7.451 1.00 92.44 88 GLY A C 1
ATOM 730 O O . GLY A 1 88 ? -9.733 -3.898 8.248 1.00 92.44 88 GLY A O 1
ATOM 731 N N . HIS A 1 89 ? -8.359 -5.451 7.396 1.00 94.19 89 HIS A N 1
ATOM 732 C CA . HIS A 1 89 ? -8.785 -6.504 8.322 1.00 94.19 89 HIS A CA 1
ATOM 733 C C . HIS A 1 89 ? -8.389 -6.190 9.773 1.00 94.19 89 HIS A C 1
ATOM 735 O O . HIS A 1 89 ? -9.250 -6.173 10.653 1.00 94.19 89 HIS A O 1
ATOM 741 N N . GLU A 1 90 ? -7.108 -5.889 9.999 1.00 92.44 90 GLU A N 1
ATOM 742 C CA . GLU A 1 90 ? -6.565 -5.567 11.326 1.00 92.44 90 GLU A CA 1
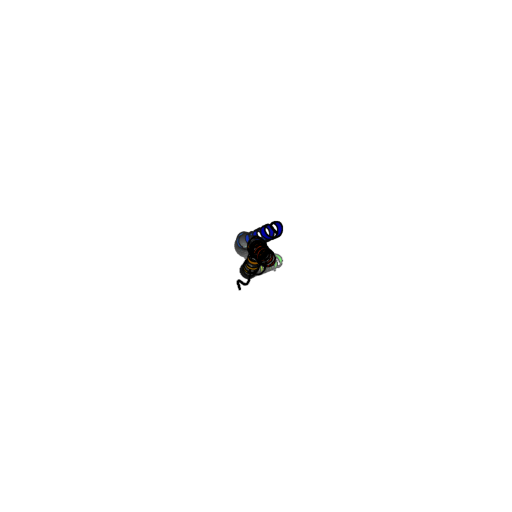ATOM 743 C C . GLU A 1 90 ? -7.203 -4.295 11.907 1.00 92.44 90 GLU A C 1
ATOM 745 O O . GLU A 1 90 ? -7.523 -4.231 13.094 1.00 92.44 90 GLU A O 1
ATOM 750 N N . GLU A 1 91 ? -7.444 -3.283 11.069 1.00 91.75 91 GLU A N 1
ATOM 751 C CA . GLU A 1 91 ? -8.117 -2.048 11.470 1.00 91.75 91 GLU A CA 1
ATOM 752 C C . GLU A 1 91 ? -9.555 -2.321 11.927 1.00 91.75 91 GLU A C 1
ATOM 754 O O . GLU A 1 91 ? -9.983 -1.814 12.968 1.00 91.75 91 GLU A O 1
ATOM 759 N N . ASN A 1 92 ? -10.305 -3.134 11.178 1.00 91.19 92 ASN A N 1
ATOM 760 C CA . ASN A 1 92 ? -11.680 -3.471 11.529 1.00 91.19 92 ASN A CA 1
ATOM 761 C C . ASN A 1 92 ? -11.749 -4.253 12.848 1.00 91.19 92 ASN A C 1
ATOM 763 O O . ASN A 1 92 ? -12.581 -3.950 13.708 1.00 91.19 92 ASN A O 1
ATOM 767 N N . GLU A 1 93 ? -10.849 -5.219 13.041 1.00 93.19 93 GLU A N 1
ATOM 768 C CA . GLU A 1 93 ? -10.762 -5.972 14.291 1.00 93.19 93 GLU A CA 1
ATOM 769 C C . GLU A 1 93 ? -10.422 -5.056 15.474 1.00 93.19 93 GLU A C 1
ATOM 771 O O . GLU A 1 93 ? -11.104 -5.073 16.506 1.00 93.19 93 GLU A O 1
ATOM 776 N N . PHE A 1 94 ? -9.415 -4.198 15.309 1.00 89.25 94 PHE A N 1
ATOM 777 C CA . PHE A 1 94 ? -9.015 -3.234 16.324 1.00 89.25 94 PHE A CA 1
ATOM 778 C C . PHE A 1 94 ? -10.159 -2.283 16.700 1.00 89.25 94 PHE A C 1
ATOM 780 O O . PHE A 1 94 ? -10.450 -2.080 17.883 1.00 89.25 94 PHE A O 1
ATOM 787 N N . ARG A 1 95 ? -10.863 -1.742 15.699 1.00 89.50 95 ARG A N 1
ATOM 788 C CA . ARG A 1 95 ? -12.009 -0.844 15.888 1.00 89.50 95 ARG A CA 1
ATOM 789 C C . ARG A 1 95 ? -13.158 -1.529 16.626 1.00 89.50 95 ARG A C 1
ATOM 791 O O . ARG A 1 95 ? -13.789 -0.901 17.480 1.00 89.50 95 ARG A O 1
ATOM 798 N N . GLY A 1 96 ? -13.412 -2.804 16.329 1.00 91.56 96 GLY A N 1
ATOM 799 C CA . GLY A 1 96 ? -14.405 -3.619 17.027 1.00 91.56 96 GLY A CA 1
ATOM 800 C C . GLY A 1 96 ? -14.077 -3.775 18.512 1.00 91.56 96 GLY A C 1
ATOM 801 O O . GLY A 1 96 ? -14.911 -3.463 19.365 1.00 91.56 96 GLY A O 1
ATOM 802 N N . ARG A 1 97 ? -12.834 -4.163 18.833 1.00 91.31 97 ARG A N 1
ATOM 803 C CA . ARG A 1 97 ? -12.362 -4.291 20.225 1.00 91.31 97 ARG A CA 1
ATOM 804 C C . ARG A 1 97 ? -12.441 -2.961 20.980 1.00 91.31 97 ARG A C 1
ATOM 806 O O . ARG A 1 97 ? -12.932 -2.922 22.108 1.00 91.31 97 ARG A O 1
ATOM 813 N N . LEU A 1 98 ? -12.022 -1.865 20.344 1.00 90.44 98 LEU A N 1
ATOM 814 C CA . LEU A 1 98 ? -12.059 -0.530 20.942 1.00 90.44 98 LEU A CA 1
ATOM 815 C C . LEU A 1 98 ? -13.493 -0.069 21.232 1.00 90.44 98 LEU A C 1
ATOM 817 O O . LEU A 1 98 ? -13.763 0.506 22.283 1.00 90.44 98 LEU A O 1
ATOM 821 N N . SER A 1 99 ? -14.419 -0.355 20.315 1.00 90.44 99 SER A N 1
ATOM 822 C CA . SER A 1 99 ? -15.840 -0.024 20.463 1.00 90.44 99 SER A CA 1
ATOM 823 C C . SER A 1 99 ? -16.503 -0.827 21.589 1.00 90.44 99 SER A C 1
ATOM 825 O O . SER A 1 99 ? -17.327 -0.282 22.321 1.00 90.44 99 SER A O 1
ATOM 827 N N . GLY A 1 100 ? -16.122 -2.099 21.767 1.00 93.25 100 GLY A N 1
ATOM 828 C CA . GLY A 1 100 ? -16.546 -2.920 22.906 1.00 93.25 100 GLY A CA 1
ATOM 829 C C . GLY A 1 100 ? -16.056 -2.358 24.242 1.00 93.25 100 GLY A C 1
ATOM 830 O O . GLY A 1 100 ? -16.851 -2.173 25.161 1.00 93.25 100 GLY A O 1
ATOM 831 N N . LEU A 1 101 ? -14.771 -2.001 24.323 1.00 92.31 101 LEU A N 1
ATOM 832 C CA . LEU A 1 101 ? -14.198 -1.373 25.516 1.00 92.31 101 LEU A CA 1
ATOM 833 C C . LEU A 1 101 ? -14.885 -0.041 25.841 1.00 92.31 101 LEU A C 1
ATOM 835 O O . LEU A 1 101 ? -15.254 0.201 26.987 1.00 92.31 101 LEU A O 1
ATOM 839 N N . ARG A 1 102 ? -15.100 0.803 24.827 1.00 91.88 102 ARG A N 1
ATOM 840 C CA . ARG A 1 102 ? -15.786 2.087 24.983 1.00 91.88 102 ARG A CA 1
ATOM 841 C C . ARG A 1 102 ? -17.201 1.910 25.532 1.00 91.88 102 ARG A C 1
ATOM 843 O O . ARG A 1 102 ? -17.561 2.589 26.483 1.00 91.88 102 ARG A O 1
ATOM 850 N N . ARG A 1 103 ? -17.977 0.963 24.991 1.00 95.19 103 ARG A N 1
ATOM 851 C CA . ARG A 1 103 ? -19.321 0.632 25.495 1.00 95.19 103 ARG A CA 1
ATOM 852 C C . ARG A 1 103 ? -19.291 0.181 26.956 1.00 95.19 103 ARG A C 1
ATOM 854 O O . ARG A 1 103 ? -20.102 0.658 27.746 1.00 95.19 103 ARG A O 1
ATOM 861 N N . CYS A 1 104 ? -18.344 -0.688 27.305 1.00 95.75 104 CYS A N 1
ATOM 862 C CA . CYS A 1 104 ? -18.181 -1.165 28.674 1.00 95.75 104 CYS A CA 1
ATOM 863 C C . CYS A 1 104 ? -17.968 0.011 29.643 1.00 95.75 104 CYS A C 1
ATOM 865 O O . CYS A 1 104 ? -18.654 0.113 30.656 1.00 95.75 104 CYS A O 1
ATOM 867 N N . VAL A 1 105 ? -17.086 0.948 29.284 1.00 95.38 105 VAL A N 1
ATOM 868 C CA . VAL A 1 105 ? -16.752 2.110 30.121 1.00 95.38 105 VAL A CA 1
ATOM 869 C C . VAL A 1 105 ? -17.870 3.153 30.170 1.00 95.38 105 VAL A C 1
ATOM 871 O O . VAL A 1 105 ? -18.171 3.671 31.240 1.00 95.38 105 VAL A O 1
ATOM 874 N N . GLU A 1 106 ? -18.487 3.477 29.034 1.00 95.12 106 GLU A N 1
ATOM 875 C CA . GLU A 1 106 ? -19.442 4.591 28.931 1.00 95.12 106 GLU A CA 1
ATOM 876 C C . GLU A 1 106 ? -20.889 4.203 29.275 1.00 95.12 106 GLU A C 1
ATOM 878 O O . GLU A 1 106 ? -21.688 5.074 29.608 1.00 95.12 106 GLU A O 1
ATOM 883 N N . SER A 1 107 ? -21.253 2.921 29.182 1.00 96.12 107 SER A N 1
ATOM 884 C CA . SER A 1 107 ? -22.628 2.442 29.405 1.00 96.12 107 SER A CA 1
ATOM 885 C C . SER A 1 107 ? -22.696 1.392 30.500 1.00 96.12 107 SER A C 1
ATOM 887 O O . SER A 1 107 ? -23.476 1.534 31.441 1.00 96.12 107 SER A O 1
ATOM 889 N N . ASP A 1 108 ? -21.917 0.322 30.369 1.00 96.50 108 ASP A N 1
ATOM 890 C CA . ASP A 1 108 ? -22.193 -0.892 31.136 1.00 96.50 108 ASP A CA 1
ATOM 891 C C . ASP A 1 108 ? -21.716 -0.753 32.587 1.00 96.50 108 ASP A C 1
ATOM 893 O O . ASP A 1 108 ? -22.454 -1.105 33.505 1.00 96.50 108 ASP A O 1
ATOM 897 N N . LEU A 1 109 ? -20.547 -0.139 32.805 1.00 96.38 109 LEU A N 1
ATOM 898 C CA . LEU A 1 109 ? -20.046 0.195 34.139 1.00 96.38 109 LEU A CA 1
ATOM 899 C C . LEU A 1 109 ? -20.965 1.180 34.887 1.00 96.38 109 LEU A C 1
ATOM 901 O O . LEU A 1 109 ? -21.366 0.844 36.000 1.00 96.38 109 LEU A O 1
ATOM 905 N N . PRO A 1 110 ? -21.377 2.334 34.319 1.00 97.56 110 PRO A N 1
ATOM 906 C CA . PRO A 1 110 ? -22.326 3.229 34.985 1.00 97.56 110 PRO A CA 1
ATOM 907 C C . PRO A 1 110 ? -23.641 2.550 35.380 1.00 97.56 110 PRO A C 1
ATOM 909 O O . PRO A 1 110 ? -24.133 2.755 36.486 1.00 97.56 110 PRO A O 1
ATOM 912 N N . LYS A 1 111 ? -24.199 1.704 34.504 1.00 97.12 111 LYS A N 1
ATOM 913 C CA . LYS A 1 111 ? -25.426 0.950 34.807 1.00 97.12 111 LYS A CA 1
ATOM 914 C C . LYS A 1 111 ? -25.218 -0.053 35.936 1.00 97.12 111 LYS A C 1
ATOM 916 O O . LYS A 1 111 ? -26.088 -0.178 36.791 1.00 97.12 111 LYS A O 1
ATOM 921 N N . ALA A 1 112 ? -24.090 -0.761 35.936 1.00 97.00 112 ALA A N 1
ATOM 922 C CA . ALA A 1 112 ? -23.759 -1.705 36.997 1.00 97.00 112 ALA A CA 1
ATOM 923 C C . ALA A 1 112 ? -23.595 -0.993 38.347 1.00 97.00 112 ALA A C 1
ATOM 925 O O . ALA A 1 112 ? -24.120 -1.473 39.346 1.00 97.00 112 ALA A O 1
ATOM 926 N N . ILE A 1 113 ? -22.933 0.168 38.365 1.00 97.50 113 ILE A N 1
ATOM 927 C CA . ILE A 1 113 ? -22.793 1.001 39.567 1.00 97.50 113 ILE A CA 1
ATOM 928 C C . ILE A 1 113 ? -24.173 1.432 40.077 1.00 97.50 113 ILE A C 1
ATOM 930 O O . ILE A 1 113 ? -24.496 1.153 41.225 1.00 97.50 113 ILE A O 1
ATOM 934 N N . ALA A 1 114 ? -25.018 2.008 39.215 1.00 97.56 114 ALA A N 1
ATOM 935 C CA . ALA A 1 114 ? -26.357 2.457 39.603 1.00 97.56 114 ALA A CA 1
ATOM 936 C C . ALA A 1 114 ? -27.236 1.312 40.142 1.00 97.56 114 ALA A C 1
ATOM 938 O O . ALA A 1 114 ? -27.986 1.490 41.101 1.00 97.56 114 ALA A O 1
ATOM 939 N N . LEU A 1 115 ? -27.129 0.117 39.551 1.00 97.56 115 LEU A N 1
ATOM 940 C CA . LEU A 1 115 ? -27.833 -1.071 40.033 1.00 97.56 115 LEU A CA 1
ATOM 941 C C . LEU A 1 115 ? -27.342 -1.499 41.424 1.00 97.56 115 LEU A C 1
ATOM 943 O O . LEU A 1 115 ? -28.157 -1.847 42.280 1.00 97.56 115 LEU A O 1
ATOM 947 N N . LEU A 1 116 ? -26.026 -1.487 41.652 1.00 97.56 116 LEU A N 1
ATOM 948 C CA . LEU A 1 116 ? -25.435 -1.829 42.946 1.00 97.56 116 LEU A CA 1
ATOM 949 C C . LEU A 1 116 ? -25.827 -0.818 44.026 1.00 97.56 116 LEU A C 1
ATOM 951 O O . LEU A 1 116 ? -26.211 -1.238 45.113 1.00 97.56 116 LEU A O 1
ATOM 955 N N . GLU A 1 117 ? -25.801 0.479 43.716 1.00 97.62 117 GLU A N 1
ATOM 956 C CA . GLU A 1 117 ? -26.259 1.546 44.615 1.00 97.62 117 GLU A CA 1
ATOM 957 C C . GLU A 1 117 ? -27.728 1.347 45.001 1.00 97.62 117 GLU A C 1
ATOM 959 O O . GLU A 1 117 ? -28.054 1.295 46.184 1.00 97.62 117 GLU A O 1
ATOM 964 N N . GLN A 1 118 ? -28.609 1.131 44.018 1.00 97.06 118 GLN A N 1
ATOM 965 C CA . GLN A 1 118 ? -30.028 0.888 44.278 1.00 97.06 118 GLN A CA 1
ATOM 966 C C . GLN A 1 118 ? -30.252 -0.363 45.139 1.00 97.06 118 GLN A C 1
ATOM 968 O O . GLN A 1 118 ? -31.078 -0.355 46.051 1.00 97.06 118 GLN A O 1
ATOM 973 N N . THR A 1 119 ? -29.519 -1.440 44.856 1.00 95.94 119 THR A N 1
ATOM 974 C CA . THR A 1 119 ? -29.634 -2.696 45.608 1.00 95.94 119 THR A CA 1
ATOM 975 C C . THR A 1 119 ? -29.156 -2.519 47.048 1.00 95.94 119 THR A C 1
ATOM 977 O O . THR A 1 119 ? -29.818 -2.999 47.966 1.00 95.94 119 THR A O 1
ATOM 980 N N . ALA A 1 120 ? -28.049 -1.801 47.261 1.00 95.50 120 ALA A N 1
ATOM 981 C CA . ALA A 1 120 ? -27.541 -1.489 48.593 1.00 95.50 120 ALA A CA 1
ATOM 982 C C . ALA A 1 120 ? -28.568 -0.688 49.405 1.00 95.50 120 ALA A C 1
ATOM 984 O O . ALA A 1 120 ? -28.913 -1.102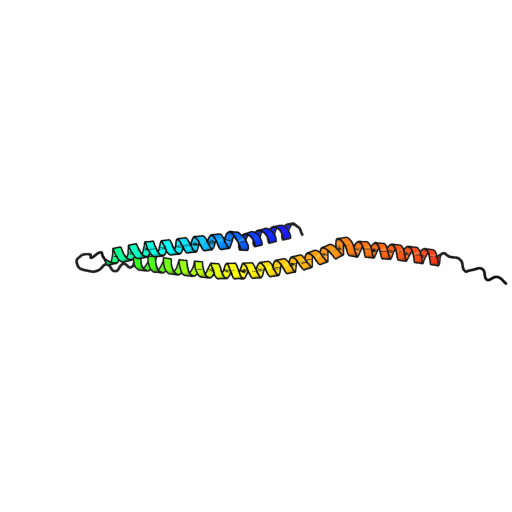 50.507 1.00 95.50 120 ALA A O 1
ATOM 985 N N . THR A 1 121 ? -29.152 0.366 48.823 1.00 96.19 121 THR A N 1
ATOM 986 C CA . THR A 1 121 ? -30.188 1.175 49.488 1.00 96.19 121 THR A CA 1
ATOM 987 C C . THR A 1 121 ? -31.410 0.348 49.894 1.00 96.19 121 THR A C 1
ATOM 989 O O . THR A 1 121 ? -31.944 0.524 50.986 1.00 96.19 121 THR A O 1
ATOM 992 N N . VAL A 1 122 ? -31.867 -0.576 49.040 1.00 95.00 122 VAL A N 1
ATOM 993 C CA . VAL A 1 122 ? -33.005 -1.455 49.366 1.00 95.00 122 VAL A CA 1
ATOM 994 C C . VAL A 1 122 ? -32.672 -2.387 50.531 1.00 95.00 122 VAL A C 1
ATOM 996 O O . VAL A 1 122 ? -33.510 -2.594 51.407 1.00 95.00 122 VAL A O 1
ATOM 999 N N . LEU A 1 123 ? -31.461 -2.948 50.552 1.00 94.88 123 LEU A N 1
ATOM 1000 C CA . LEU A 1 123 ? -31.020 -3.844 51.621 1.00 94.88 123 LEU A CA 1
ATOM 1001 C C . LEU A 1 123 ? -30.844 -3.108 52.954 1.00 94.88 123 LEU A C 1
ATOM 1003 O O . LEU A 1 123 ? -31.250 -3.636 53.986 1.00 94.88 123 LEU A O 1
ATOM 1007 N N . GLU A 1 124 ? -30.292 -1.895 52.931 1.00 93.19 124 GLU A N 1
ATOM 1008 C CA . GLU A 1 124 ? -30.167 -1.029 54.110 1.00 93.19 124 GLU A CA 1
ATOM 1009 C C . GLU A 1 124 ? -31.544 -0.691 54.692 1.00 93.19 124 GLU A C 1
ATOM 1011 O O . GLU A 1 124 ? -31.779 -0.917 55.877 1.00 93.19 124 GLU A O 1
ATOM 1016 N N . ALA A 1 125 ? -32.496 -0.276 53.850 1.00 90.06 125 ALA A N 1
ATOM 1017 C CA . ALA A 1 125 ? -33.864 0.004 54.285 1.00 90.06 125 ALA A CA 1
ATOM 1018 C C . ALA A 1 125 ? -34.550 -1.224 54.910 1.00 90.06 125 ALA A C 1
ATOM 1020 O O . ALA A 1 125 ? -35.308 -1.096 55.870 1.00 90.06 125 ALA A O 1
ATOM 1021 N N . TYR A 1 126 ? -34.281 -2.424 54.387 1.00 86.94 126 TYR A N 1
ATOM 1022 C CA . TYR A 1 126 ? -34.826 -3.665 54.939 1.00 86.94 126 TYR A CA 1
ATOM 1023 C C . TYR A 1 126 ? -34.195 -4.039 56.288 1.00 86.94 126 TYR A C 1
ATOM 1025 O O . TYR A 1 126 ? -34.864 -4.625 57.135 1.00 86.94 126 TYR A O 1
ATOM 1033 N N . ALA A 1 127 ? -32.919 -3.707 56.500 1.00 87.50 127 ALA A N 1
ATOM 1034 C CA . ALA A 1 127 ? -32.220 -3.963 57.758 1.00 87.50 127 ALA A CA 1
ATOM 1035 C C . ALA A 1 127 ? -32.677 -3.033 58.897 1.00 87.50 127 ALA A C 1
ATOM 1037 O O . ALA A 1 127 ? -32.596 -3.415 60.063 1.00 87.50 127 ALA A O 1
ATOM 1038 N N . GLU A 1 128 ? -33.166 -1.834 58.573 1.00 86.31 128 GLU A N 1
ATOM 1039 C CA . GLU A 1 128 ? -33.673 -0.857 59.547 1.00 86.31 128 GLU A CA 1
ATOM 1040 C C . GLU A 1 128 ? -35.127 -1.111 59.986 1.00 86.31 128 GLU A C 1
ATOM 1042 O O . GLU A 1 128 ? -35.608 -0.476 60.927 1.00 86.31 128 GLU A O 1
ATOM 1047 N N . LEU A 1 129 ? -35.839 -2.046 59.344 1.00 81.81 129 LEU A N 1
ATOM 1048 C CA . LEU A 1 129 ? -37.208 -2.392 59.725 1.00 81.81 129 LEU A CA 1
ATOM 1049 C C . LEU A 1 129 ? -37.233 -3.113 61.090 1.00 81.81 129 LEU A C 1
ATOM 1051 O O . LEU A 1 129 ? -36.592 -4.157 61.243 1.00 81.81 129 LEU A O 1
ATOM 1055 N N . PRO A 1 130 ? -37.987 -2.606 62.086 1.00 69.44 130 PRO A N 1
ATOM 1056 C CA . PRO A 1 130 ? -38.137 -3.291 63.362 1.00 69.44 130 PRO A CA 1
ATOM 1057 C C . PRO A 1 130 ? -38.855 -4.639 63.173 1.00 69.44 130 PRO A C 1
ATOM 1059 O O . PRO A 1 130 ? -39.680 -4.777 62.262 1.00 69.44 130 PRO A O 1
ATOM 1062 N N . PRO A 1 131 ? -38.555 -5.648 64.015 1.00 70.94 131 PRO A N 1
ATOM 1063 C CA . PRO A 1 131 ? -39.201 -6.950 63.923 1.00 70.94 131 PRO A CA 1
ATOM 1064 C C . PRO A 1 131 ? -40.721 -6.798 64.076 1.00 70.94 131 PRO A C 1
ATOM 1066 O O . PRO A 1 131 ? -41.166 -5.963 64.868 1.00 70.94 131 PRO A O 1
ATOM 1069 N N . PRO A 1 132 ? -41.522 -7.582 63.330 1.00 70.19 132 PRO A N 1
ATOM 1070 C CA . PRO A 1 132 ? -42.971 -7.502 63.424 1.00 70.19 132 PRO A CA 1
ATOM 1071 C C . PRO A 1 132 ? -43.409 -7.795 64.860 1.00 70.19 132 PRO A C 1
ATOM 1073 O O . PRO A 1 132 ? -42.947 -8.765 65.466 1.00 70.19 132 PRO A O 1
ATOM 1076 N N . GLU A 1 133 ? -44.295 -6.955 65.398 1.00 61.00 133 GLU A N 1
ATOM 1077 C CA . GLU A 1 133 ? -44.946 -7.208 66.679 1.00 61.00 133 GLU A CA 1
ATOM 1078 C C . GLU A 1 133 ? -45.732 -8.520 66.558 1.00 61.00 133 GLU A C 1
ATOM 1080 O O . GLU A 1 133 ? -46.744 -8.608 65.864 1.00 61.00 133 GLU A O 1
ATOM 1085 N N . THR A 1 134 ? -45.225 -9.580 67.185 1.00 56.12 134 THR A N 1
ATOM 1086 C CA . THR A 1 134 ? -45.983 -10.812 67.393 1.00 56.12 134 THR A CA 1
ATOM 1087 C C . THR A 1 134 ? -47.123 -10.500 68.352 1.00 56.12 134 THR A C 1
ATOM 1089 O O . THR A 1 134 ? -46.904 -10.379 69.558 1.00 56.12 134 THR A O 1
ATOM 1092 N N . GLU A 1 135 ? -48.330 -10.343 67.813 1.00 52.34 135 GLU A N 1
ATOM 1093 C CA . GLU A 1 135 ? -49.559 -10.320 68.599 1.00 52.34 135 GLU A CA 1
ATOM 1094 C C . GLU A 1 135 ? -49.795 -11.703 69.236 1.00 52.34 135 GLU A C 1
ATOM 1096 O O . GLU A 1 135 ? -49.995 -12.682 68.519 1.00 52.34 135 GLU A O 1
ATOM 1101 N N . GLY A 1 136 ? -49.781 -11.733 70.576 1.00 45.25 136 GLY A N 1
ATOM 1102 C CA . GLY A 1 136 ? -50.613 -12.595 71.439 1.00 45.25 136 GLY A CA 1
ATOM 1103 C C . GLY A 1 136 ? -50.327 -14.088 71.482 1.00 45.25 136 GLY A C 1
ATOM 1104 O O . GLY A 1 136 ? -50.997 -14.823 70.726 1.00 45.25 136 GLY A O 1
#